Protein AF-A0A2V5IQE8-F1 (afdb_monomer_lite)

Radius of gyration: 28.79 Å; chains: 1; bounding box: 41×70×57 Å

InterPro domains:
  IPR010920 LSM domain superfamily [SSF50182] (8-57)
  IPR027141 Like-Sm (LSM) domain containing protein, LSm4/SmD1/SmD3 [PTHR23338] (1-58)

Sequence (61 aa):
MTPKGRDPIGLDTINIRGSTIRYYILPDSLPLDTLLIDDTPKPKNKARKEADRGGRGGRGF

Organism: NCBI:txid1450541

pLDDT: mean 76.12, std 18.64, range [40.38, 96.38]

Secondary structure (DSSP, 8-state):
---TTS-----S-----GGG-------TT--HHHHT---S---------------------

Foldseek 3Di:
DAPVPHDDDDDPDDDDDPVVDDDDDDDPPDPCVVVVDPPPDPPPPPDPPDPDDDDDDDDDD

Structure (mmCIF, N/CA/C/O backbone):
data_AF-A0A2V5IQE8-F1
#
_entry.id   AF-A0A2V5IQE8-F1
#
loop_
_atom_site.group_PDB
_atom_site.id
_atom_site.type_symbol
_atom_site.label_atom_id
_atom_site.label_alt_id
_atom_site.label_comp_id
_atom_site.label_asym_id
_atom_site.label_entity_id
_atom_site.label_seq_id
_atom_site.pdbx_PDB_ins_code
_atom_site.Cartn_x
_atom_site.Cartn_y
_atom_site.Cartn_z
_atom_site.occupancy
_atom_site.B_iso_or_equiv
_atom_site.auth_seq_id
_atom_site.auth_comp_id
_atom_site.auth_asym_id
_atom_site.auth_atom_id
_atom_site.pdbx_PDB_model_num
ATOM 1 N N . MET A 1 1 ? -9.274 0.749 10.659 1.00 81.50 1 MET A N 1
ATOM 2 C CA . MET A 1 1 ? -9.854 -0.519 10.164 1.00 81.50 1 MET A CA 1
ATOM 3 C C . MET A 1 1 ? -11.368 -0.404 10.172 1.00 81.50 1 MET A C 1
ATOM 5 O O . MET A 1 1 ? -11.904 0.073 11.159 1.00 81.50 1 MET A O 1
ATOM 9 N N . THR A 1 2 ? -12.048 -0.853 9.117 1.00 81.06 2 THR A N 1
ATOM 10 C CA . THR A 1 2 ? -13.521 -0.866 9.050 1.00 81.06 2 THR A CA 1
ATOM 11 C C . THR A 1 2 ? -13.996 -2.317 9.050 1.00 81.06 2 THR A C 1
ATOM 13 O O . THR A 1 2 ? -13.995 -2.958 7.995 1.00 81.06 2 THR A O 1
ATOM 16 N N . PRO A 1 3 ? -14.317 -2.901 10.219 1.00 79.75 3 PRO A N 1
ATOM 17 C CA . PRO A 1 3 ? -14.884 -4.239 10.275 1.00 79.75 3 PRO A CA 1
ATOM 18 C C . PRO A 1 3 ? -16.218 -4.254 9.527 1.00 79.75 3 PRO A C 1
ATOM 20 O O . PRO A 1 3 ? -16.982 -3.293 9.577 1.00 79.75 3 PRO A O 1
ATOM 23 N N . LYS A 1 4 ? -16.521 -5.355 8.838 1.00 84.88 4 LYS A N 1
ATOM 24 C CA . LYS A 1 4 ? -17.781 -5.481 8.100 1.00 84.88 4 LYS A CA 1
ATOM 25 C C . LYS A 1 4 ? -18.970 -5.263 9.048 1.00 84.88 4 LYS A C 1
ATOM 27 O O . LYS A 1 4 ? -19.083 -5.959 10.053 1.00 84.88 4 LYS A O 1
ATOM 32 N N . GLY A 1 5 ? -19.850 -4.323 8.703 1.00 85.88 5 GLY A N 1
ATOM 33 C CA . GLY A 1 5 ? -21.049 -4.008 9.489 1.00 85.88 5 GLY A CA 1
ATOM 34 C C . GLY A 1 5 ? -20.784 -3.217 10.773 1.00 85.88 5 GLY A C 1
ATOM 35 O O . GLY A 1 5 ? -21.634 -3.216 11.657 1.00 85.88 5 GLY A O 1
ATOM 36 N N . ARG A 1 6 ? -19.612 -2.586 10.901 1.00 87.56 6 ARG A N 1
ATOM 37 C CA . ARG A 1 6 ? -19.277 -1.679 12.002 1.00 87.56 6 ARG A CA 1
ATOM 38 C C . ARG A 1 6 ? -18.692 -0.384 11.462 1.00 87.56 6 ARG A C 1
ATOM 40 O O . ARG A 1 6 ? -18.193 -0.344 10.335 1.00 87.56 6 ARG A O 1
ATOM 47 N N . ASP A 1 7 ? -18.717 0.641 12.300 1.00 92.19 7 ASP A N 1
ATOM 48 C CA . ASP A 1 7 ? -18.107 1.923 11.982 1.00 92.19 7 ASP A CA 1
ATOM 49 C C . ASP A 1 7 ? -16.581 1.805 11.811 1.00 92.19 7 ASP A C 1
ATOM 51 O O . ASP A 1 7 ? -15.944 0.921 12.403 1.00 92.19 7 ASP A O 1
ATOM 55 N N . PRO A 1 8 ? -15.968 2.679 10.993 1.00 91.62 8 PRO A N 1
ATOM 56 C CA . PRO A 1 8 ? -14.521 2.765 10.869 1.00 91.62 8 PRO A CA 1
ATOM 57 C C . PRO A 1 8 ? -13.858 3.115 12.204 1.00 91.62 8 PRO A C 1
ATOM 59 O O . PRO A 1 8 ? -14.239 4.066 12.878 1.00 91.62 8 PRO A O 1
ATOM 62 N N . ILE A 1 9 ? -12.810 2.374 12.553 1.00 92.31 9 ILE A N 1
ATOM 63 C CA . ILE A 1 9 ? -12.013 2.592 13.763 1.00 92.31 9 ILE A CA 1
ATOM 64 C C . ILE A 1 9 ? -10.639 3.125 13.352 1.00 92.31 9 ILE A C 1
ATOM 66 O O . ILE A 1 9 ? -9.942 2.483 12.557 1.00 92.31 9 ILE A O 1
ATOM 70 N N . GLY A 1 10 ? -10.237 4.279 13.886 1.00 92.81 10 GLY A N 1
ATOM 71 C CA . GLY A 1 10 ? -8.863 4.780 13.777 1.00 92.81 10 GLY A CA 1
ATOM 72 C C . GLY A 1 10 ? -7.910 3.905 14.592 1.00 92.81 10 GLY A C 1
ATOM 73 O O . GLY A 1 10 ? -8.241 3.511 15.705 1.00 92.81 10 GLY A O 1
ATOM 74 N N . LEU A 1 11 ? -6.759 3.550 14.026 1.00 92.06 11 LEU A N 1
ATOM 75 C CA . LEU A 1 11 ? -5.750 2.729 14.695 1.00 92.06 11 LEU A CA 1
ATOM 76 C C . LEU A 1 11 ? -4.384 3.377 14.491 1.00 92.06 11 LEU A C 1
ATOM 78 O O . LEU A 1 11 ? -4.055 3.712 13.355 1.00 92.06 11 LEU A 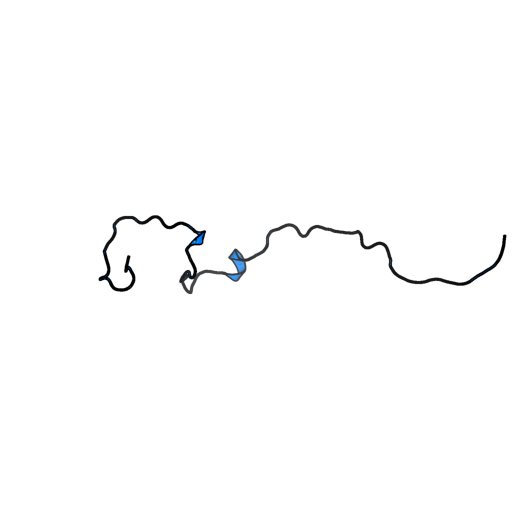O 1
ATOM 82 N N . ASP A 1 12 ? -3.586 3.468 15.553 1.00 94.38 12 ASP A N 1
ATOM 83 C CA . ASP A 1 12 ? -2.207 3.967 15.464 1.00 94.38 12 ASP A CA 1
ATOM 84 C C . ASP A 1 12 ? -1.267 2.935 14.825 1.00 94.38 12 ASP A C 1
ATOM 86 O O . ASP A 1 12 ? -0.287 3.274 14.168 1.00 94.38 12 ASP A O 1
ATOM 90 N N . THR A 1 13 ? -1.541 1.640 15.012 1.00 94.38 13 THR A N 1
ATOM 91 C CA . THR A 1 13 ? -0.759 0.538 14.432 1.00 94.38 13 THR A CA 1
ATOM 92 C C . THR A 1 13 ? -1.647 -0.688 14.206 1.00 94.38 13 THR A C 1
ATOM 94 O O . THR A 1 13 ? -2.523 -0.992 15.016 1.00 94.38 13 THR A O 1
ATOM 97 N N . ILE A 1 14 ? -1.424 -1.415 13.105 1.00 93.06 14 ILE A N 1
ATOM 98 C CA . ILE A 1 14 ? -2.140 -2.652 12.760 1.00 93.06 14 ILE A CA 1
ATOM 99 C C . ILE A 1 14 ? -1.176 -3.690 12.174 1.00 93.06 14 ILE A C 1
ATOM 101 O O . ILE A 1 14 ? -0.319 -3.357 11.362 1.00 93.06 14 ILE A O 1
ATOM 105 N N . ASN A 1 15 ? -1.347 -4.959 12.552 1.00 93.25 15 ASN A N 1
ATOM 106 C CA . ASN A 1 15 ? -0.622 -6.094 11.980 1.00 93.25 15 ASN A CA 1
ATOM 107 C C . ASN A 1 15 ? -1.618 -7.051 11.315 1.00 93.25 15 ASN A C 1
ATOM 109 O O . ASN A 1 15 ? -2.615 -7.432 11.929 1.00 93.25 15 ASN A O 1
ATOM 113 N N . ILE A 1 16 ? -1.357 -7.447 10.067 1.00 92.50 16 ILE A N 1
ATOM 114 C CA . ILE A 1 16 ? -2.231 -8.337 9.287 1.00 92.50 16 ILE A CA 1
ATOM 115 C C . ILE A 1 16 ? -1.405 -9.519 8.777 1.00 92.50 16 ILE A C 1
ATOM 117 O O . ILE A 1 16 ? -0.313 -9.344 8.242 1.00 92.50 16 ILE A O 1
ATOM 121 N N . ARG A 1 17 ? -1.932 -10.740 8.918 1.00 94.94 17 ARG A N 1
ATOM 122 C CA . ARG A 1 17 ? -1.306 -11.946 8.362 1.00 94.94 17 ARG A CA 1
ATOM 123 C C . ARG A 1 17 ? -1.405 -11.917 6.835 1.00 94.94 17 ARG A C 1
ATOM 125 O O . ARG A 1 17 ? -2.508 -11.875 6.306 1.00 94.94 17 ARG A O 1
ATOM 132 N N . GLY A 1 18 ? -0.282 -12.042 6.127 1.00 95.50 18 GLY A N 1
ATOM 133 C CA . GLY A 1 18 ? -0.254 -11.946 4.658 1.00 95.50 18 GLY A CA 1
ATOM 134 C C . GLY A 1 18 ? -1.256 -12.857 3.934 1.00 95.50 18 GLY A C 1
ATOM 135 O O . GLY A 1 18 ? -1.895 -12.442 2.976 1.00 95.50 18 GLY A O 1
ATOM 136 N N . SER A 1 19 ? -1.491 -14.067 4.451 1.00 96.38 19 SER A N 1
ATOM 137 C CA . SER A 1 19 ? -2.411 -15.037 3.842 1.00 96.38 19 SER A CA 1
ATOM 138 C C . SER A 1 19 ? -3.889 -14.620 3.838 1.00 96.38 19 SER A C 1
ATOM 140 O O . SER A 1 19 ? -4.695 -15.289 3.199 1.00 96.38 19 SER A O 1
ATOM 142 N N . THR A 1 20 ? -4.296 -13.597 4.599 1.00 93.38 20 THR A N 1
ATOM 143 C CA . THR A 1 20 ? -5.697 -13.134 4.629 1.00 93.38 20 THR A CA 1
ATOM 144 C C . THR A 1 20 ? -5.968 -11.992 3.651 1.00 93.38 20 THR A C 1
ATOM 146 O O . THR A 1 20 ? -7.124 -11.580 3.501 1.00 93.38 20 THR A O 1
ATOM 149 N N . ILE A 1 21 ? -4.931 -11.486 2.982 1.00 94.69 21 ILE A N 1
ATOM 150 C CA . ILE A 1 21 ? -5.014 -10.314 2.117 1.00 94.69 21 ILE A CA 1
ATOM 151 C C . ILE A 1 21 ? -5.368 -10.755 0.699 1.00 94.69 21 ILE A C 1
ATOM 153 O O . ILE A 1 21 ? -4.742 -11.646 0.135 1.00 94.69 21 ILE A O 1
ATOM 157 N N . ARG A 1 22 ? -6.422 -10.149 0.142 1.00 93.94 22 ARG A N 1
ATOM 158 C CA . ARG A 1 22 ? -6.950 -10.486 -1.192 1.00 93.94 22 ARG A CA 1
ATOM 159 C C . ARG A 1 22 ? -6.606 -9.449 -2.251 1.00 93.94 22 ARG A C 1
ATOM 161 O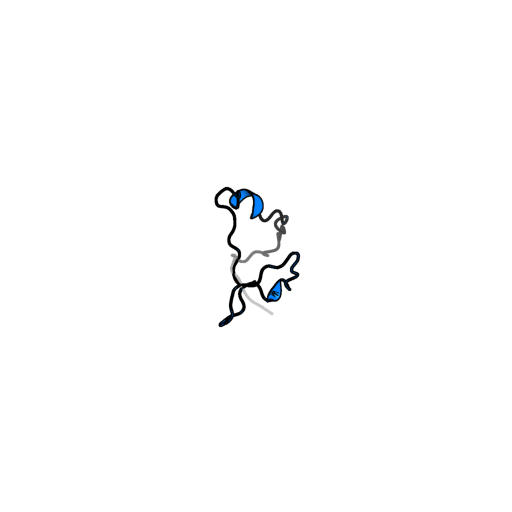 O . ARG A 1 22 ? -6.450 -9.800 -3.410 1.00 93.94 22 ARG A O 1
ATOM 168 N N . TYR A 1 23 ? -6.503 -8.188 -1.844 1.00 94.94 23 TYR A N 1
ATOM 169 C CA . TYR A 1 23 ? -6.246 -7.063 -2.729 1.00 94.94 23 TYR A CA 1
ATOM 170 C C . TYR A 1 23 ? -5.307 -6.084 -2.035 1.00 94.94 23 TYR A C 1
ATOM 172 O O . TYR A 1 23 ? -5.435 -5.848 -0.832 1.00 94.94 23 TYR A O 1
ATOM 180 N N . TYR A 1 24 ? -4.409 -5.500 -2.820 1.00 91.75 24 TYR A N 1
ATOM 181 C CA . TYR A 1 24 ? -3.605 -4.345 -2.452 1.00 91.75 24 TYR A CA 1
ATOM 182 C C . TYR A 1 24 ? -3.844 -3.266 -3.499 1.00 91.75 24 TYR A C 1
ATOM 184 O O . TYR A 1 24 ? -3.786 -3.543 -4.694 1.00 91.75 24 TYR A O 1
ATOM 192 N N . ILE A 1 25 ? -4.124 -2.048 -3.047 1.00 92.75 25 ILE A N 1
ATOM 193 C CA . ILE A 1 25 ? -4.208 -0.879 -3.920 1.00 92.75 25 ILE A CA 1
ATOM 194 C C . ILE A 1 25 ? -2.818 -0.254 -3.907 1.00 92.75 25 ILE A C 1
ATOM 196 O O . ILE A 1 25 ? -2.378 0.250 -2.873 1.00 92.75 25 ILE A O 1
ATOM 200 N N . LEU A 1 26 ? -2.106 -0.377 -5.023 1.00 92.19 26 LEU A N 1
ATOM 201 C CA . LEU A 1 26 ? -0.763 0.172 -5.184 1.00 92.19 26 LEU A CA 1
ATOM 202 C C . LEU A 1 26 ? -0.848 1.603 -5.737 1.00 92.19 26 LEU A C 1
ATOM 204 O O . LEU A 1 26 ? -1.825 1.921 -6.412 1.00 92.19 26 LEU A O 1
ATOM 208 N N . PRO A 1 27 ? 0.149 2.466 -5.472 1.00 94.75 27 PRO A N 1
ATOM 209 C CA . PRO A 1 27 ? 0.235 3.770 -6.121 1.00 94.75 27 PRO A CA 1
ATOM 210 C C . PRO A 1 27 ? 0.373 3.633 -7.642 1.00 94.75 27 PRO A C 1
ATOM 212 O O . PRO A 1 27 ? 1.143 2.798 -8.115 1.00 94.75 27 PRO A O 1
ATOM 215 N N . ASP A 1 28 ? -0.292 4.512 -8.391 1.00 89.88 28 ASP A N 1
ATOM 216 C CA . ASP A 1 28 ? -0.289 4.489 -9.863 1.00 89.88 28 ASP A CA 1
ATOM 217 C C . ASP A 1 28 ? 1.111 4.682 -10.470 1.00 89.88 28 ASP A C 1
ATOM 219 O O . ASP A 1 28 ? 1.393 4.221 -11.571 1.00 89.88 28 ASP A O 1
ATOM 223 N N . SER A 1 29 ? 2.006 5.359 -9.748 1.00 91.44 29 SER A N 1
ATOM 224 C CA . SER A 1 29 ? 3.377 5.646 -10.182 1.00 91.44 29 SER A CA 1
ATOM 225 C C . SER A 1 29 ? 4.378 4.524 -9.893 1.00 91.44 29 SER A C 1
ATOM 227 O O . SER A 1 29 ? 5.572 4.698 -10.145 1.00 91.44 29 SER A O 1
ATOM 229 N N . LEU A 1 30 ? 3.940 3.389 -9.341 1.00 90.25 30 LEU A N 1
ATOM 230 C CA . LEU A 1 30 ? 4.836 2.283 -9.020 1.00 90.25 30 LEU A CA 1
ATOM 231 C C . LEU A 1 30 ? 5.273 1.551 -10.307 1.00 90.25 30 LEU A C 1
ATOM 233 O O . LEU A 1 30 ? 4.417 1.023 -11.019 1.00 90.25 30 LEU A O 1
ATOM 237 N N . PRO A 1 31 ? 6.584 1.453 -10.609 1.00 89.31 31 PRO A N 1
ATOM 238 C CA . PRO A 1 31 ? 7.062 0.796 -11.823 1.00 89.31 31 PRO A CA 1
ATOM 239 C C . PRO A 1 31 ? 6.997 -0.733 -11.677 1.00 89.31 31 PRO A C 1
ATOM 241 O O . PRO A 1 31 ? 7.968 -1.394 -11.307 1.00 89.31 31 PRO A O 1
ATOM 244 N N . LEU A 1 32 ? 5.827 -1.310 -11.952 1.00 86.56 32 LEU A N 1
ATOM 245 C CA . LEU A 1 32 ? 5.598 -2.751 -11.822 1.00 86.56 32 LEU A CA 1
ATOM 246 C C . LEU A 1 32 ? 6.465 -3.568 -12.780 1.00 86.56 32 LEU A C 1
ATOM 248 O O . LEU A 1 32 ? 7.019 -4.577 -12.365 1.00 86.56 32 LEU A O 1
ATOM 252 N N . ASP A 1 33 ? 6.655 -3.113 -14.016 1.00 79.56 33 ASP A N 1
ATOM 253 C CA . ASP A 1 33 ? 7.408 -3.864 -15.028 1.00 79.56 33 ASP A CA 1
ATOM 254 C C . ASP A 1 33 ? 8.862 -4.122 -14.623 1.00 79.56 33 ASP A C 1
ATOM 256 O O . ASP A 1 33 ? 9.427 -5.147 -14.986 1.00 79.56 33 ASP A O 1
ATOM 260 N N . THR A 1 34 ? 9.464 -3.218 -13.845 1.00 83.38 34 THR A N 1
ATOM 261 C CA . THR A 1 34 ? 10.825 -3.397 -13.326 1.00 83.38 34 THR A CA 1
ATOM 262 C C . THR A 1 34 ? 10.857 -4.240 -12.056 1.00 83.38 34 THR A C 1
ATOM 264 O O . THR A 1 34 ? 11.836 -4.931 -11.804 1.00 83.38 34 THR A O 1
A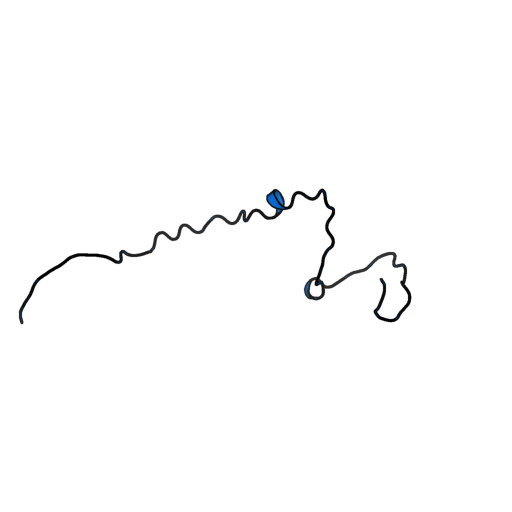TOM 267 N N . LEU A 1 35 ? 9.806 -4.169 -11.233 1.00 82.38 35 LEU A N 1
ATOM 268 C CA . LEU A 1 35 ? 9.723 -4.889 -9.957 1.00 82.38 35 LEU A CA 1
ATOM 269 C C . LEU A 1 35 ? 9.220 -6.330 -10.109 1.00 82.38 35 LEU A C 1
ATOM 271 O O . LEU A 1 35 ? 9.484 -7.161 -9.247 1.00 82.38 35 LEU A O 1
ATOM 275 N N . LEU A 1 36 ? 8.496 -6.624 -11.187 1.00 82.00 36 LEU A N 1
ATOM 276 C CA . LEU A 1 36 ? 7.953 -7.946 -11.503 1.00 82.00 36 LEU A CA 1
ATOM 277 C C . LEU A 1 36 ? 8.878 -8.759 -12.418 1.00 82.00 36 LEU A C 1
ATOM 279 O O . LEU A 1 36 ? 8.454 -9.769 -12.982 1.00 82.00 36 LEU A O 1
ATOM 283 N N . ILE A 1 37 ? 10.131 -8.332 -12.584 1.00 80.75 37 ILE A N 1
ATOM 284 C CA . ILE A 1 37 ? 11.117 -9.101 -13.339 1.00 80.75 37 ILE A CA 1
ATOM 285 C C . ILE A 1 37 ? 11.457 -10.361 -12.542 1.00 80.75 37 ILE A C 1
ATOM 287 O O . ILE A 1 37 ? 11.914 -10.301 -11.401 1.00 80.75 37 ILE A O 1
ATOM 291 N N . ASP A 1 38 ? 11.258 -11.514 -13.174 1.00 70.50 38 ASP A N 1
ATOM 292 C CA . ASP A 1 38 ? 11.781 -12.787 -12.695 1.00 70.50 38 ASP A CA 1
ATOM 293 C C . ASP A 1 38 ? 13.307 -12.796 -12.900 1.00 70.50 38 ASP A C 1
ATOM 295 O O . ASP A 1 38 ? 13.822 -13.292 -13.904 1.00 70.50 38 ASP A O 1
ATOM 299 N N . ASP A 1 39 ? 14.049 -12.245 -11.936 1.00 67.31 39 ASP A N 1
ATOM 300 C CA . ASP A 1 39 ? 15.522 -12.313 -11.881 1.00 67.31 39 ASP A CA 1
ATOM 301 C C . ASP A 1 39 ? 16.034 -13.730 -11.555 1.00 67.31 39 ASP A C 1
ATOM 303 O O . ASP A 1 39 ? 17.228 -13.963 -11.337 1.00 67.31 39 ASP A O 1
ATOM 307 N N . THR A 1 40 ? 15.137 -14.720 -11.534 1.00 72.31 40 THR A N 1
ATOM 308 C CA . THR A 1 40 ? 15.512 -16.113 -11.358 1.00 72.31 40 THR A CA 1
ATOM 309 C C . THR A 1 40 ? 16.336 -16.572 -12.569 1.00 72.31 40 THR A C 1
ATOM 311 O O . THR A 1 40 ? 15.866 -16.543 -13.712 1.00 72.31 40 THR A O 1
ATOM 314 N N . PRO A 1 41 ? 17.598 -17.003 -12.371 1.00 73.44 41 PRO A N 1
ATOM 315 C CA . PRO A 1 41 ? 18.423 -17.458 -13.477 1.00 73.44 41 PRO A CA 1
ATOM 316 C C . PRO A 1 41 ? 17.737 -18.654 -14.134 1.00 73.44 41 PRO A C 1
ATOM 318 O O . PRO A 1 41 ? 17.569 -19.702 -13.508 1.00 73.44 41 PRO A O 1
ATOM 321 N N . LYS A 1 42 ? 17.327 -18.493 -15.402 1.00 69.62 42 LYS A N 1
ATOM 322 C CA . LYS A 1 42 ? 16.643 -19.546 -16.163 1.00 69.62 42 LYS A CA 1
ATOM 323 C C . LYS A 1 42 ? 17.443 -20.848 -16.047 1.00 69.62 42 LYS A C 1
ATOM 325 O O . LYS A 1 42 ? 18.595 -20.876 -16.500 1.00 69.62 42 LYS A O 1
ATOM 330 N N . PRO A 1 43 ? 16.873 -21.931 -15.487 1.00 69.94 43 PRO A N 1
ATOM 331 C CA . PRO A 1 43 ? 17.579 -23.197 -15.408 1.00 69.94 43 PRO A CA 1
ATOM 332 C C . PRO A 1 43 ? 17.883 -23.667 -16.834 1.00 69.94 43 PRO A C 1
ATOM 334 O O . PRO A 1 43 ? 16.980 -23.952 -17.623 1.00 69.94 43 PRO A O 1
ATOM 337 N N . LYS A 1 44 ? 19.174 -23.712 -17.193 1.00 64.31 44 LYS A N 1
ATOM 338 C CA . LYS A 1 44 ? 19.666 -24.238 -18.475 1.00 64.31 44 LYS A CA 1
ATOM 339 C C . LYS A 1 44 ? 19.486 -25.759 -18.505 1.00 64.31 44 LYS A C 1
ATOM 341 O O . LYS A 1 44 ? 20.459 -26.507 -18.465 1.00 64.31 44 LYS A O 1
ATOM 346 N N . ASN A 1 45 ? 18.251 -26.235 -18.617 1.00 61.97 45 ASN A N 1
ATOM 347 C CA . ASN A 1 45 ? 17.984 -27.646 -18.872 1.00 61.97 45 ASN A CA 1
ATOM 348 C C . ASN A 1 45 ? 18.278 -27.973 -20.344 1.00 61.97 45 ASN A C 1
ATOM 350 O O . ASN A 1 45 ? 17.383 -28.045 -21.184 1.00 61.97 45 ASN A O 1
ATOM 354 N N . LYS A 1 46 ? 19.558 -28.211 -20.656 1.00 58.66 46 LYS A N 1
ATOM 355 C CA . LYS A 1 46 ? 19.982 -28.972 -21.841 1.00 58.66 46 LYS A CA 1
ATOM 356 C C . LYS A 1 46 ? 19.854 -30.470 -21.548 1.00 58.66 46 LYS A C 1
ATOM 358 O O . LYS A 1 46 ? 20.850 -31.154 -21.356 1.00 58.66 46 LYS A O 1
ATOM 363 N N . ALA A 1 47 ? 18.628 -30.978 -21.489 1.00 59.38 47 ALA A N 1
ATOM 364 C CA . ALA A 1 47 ? 18.387 -32.420 -21.475 1.00 59.38 47 ALA A CA 1
ATOM 365 C C . ALA A 1 47 ? 17.013 -32.759 -22.068 1.00 59.38 47 ALA A C 1
ATOM 367 O O . ALA A 1 47 ? 16.183 -33.402 -21.435 1.00 59.38 47 ALA A O 1
ATOM 368 N N . ARG A 1 48 ? 16.767 -32.351 -23.317 1.00 51.88 48 ARG A N 1
ATOM 369 C CA . ARG A 1 48 ? 15.929 -33.170 -24.198 1.00 51.88 48 ARG A CA 1
ATOM 370 C C . ARG A 1 48 ? 16.877 -33.976 -25.067 1.00 51.88 48 ARG A C 1
ATOM 372 O O . ARG A 1 48 ? 17.423 -33.459 -26.035 1.00 51.88 48 ARG A O 1
ATOM 379 N N . LYS A 1 49 ? 17.103 -35.226 -24.655 1.00 51.28 49 LYS A N 1
ATOM 380 C CA . LYS A 1 49 ? 17.536 -36.286 -25.563 1.00 51.28 49 LYS A CA 1
ATOM 381 C C . LYS A 1 49 ? 16.526 -36.316 -26.709 1.00 51.28 49 LYS A C 1
ATOM 383 O O . LYS A 1 49 ? 15.373 -36.678 -26.506 1.00 51.28 49 LYS A O 1
ATOM 388 N N . GLU A 1 50 ? 16.953 -35.756 -27.831 1.00 48.44 50 GLU A N 1
ATOM 389 C CA . GLU A 1 50 ? 16.750 -36.248 -29.189 1.00 48.44 50 GLU A CA 1
ATOM 390 C C . GLU A 1 50 ? 15.632 -37.296 -29.326 1.00 48.44 50 GLU A C 1
ATOM 392 O O . GLU A 1 50 ? 15.850 -38.502 -29.279 1.00 48.44 50 GLU A O 1
ATOM 397 N N . ALA A 1 51 ? 14.408 -36.811 -29.501 1.00 53.06 51 ALA A N 1
ATOM 398 C CA . ALA A 1 51 ? 13.499 -37.464 -30.420 1.00 53.06 51 ALA A CA 1
ATOM 399 C C . ALA A 1 51 ? 13.799 -36.844 -31.789 1.00 53.06 51 ALA A C 1
ATOM 401 O O . ALA A 1 51 ? 13.573 -35.644 -31.945 1.00 53.06 51 ALA A O 1
ATOM 402 N N . ASP A 1 52 ? 14.385 -37.610 -32.717 1.00 49.31 52 ASP A N 1
ATOM 403 C CA . ASP A 1 52 ? 13.779 -37.939 -34.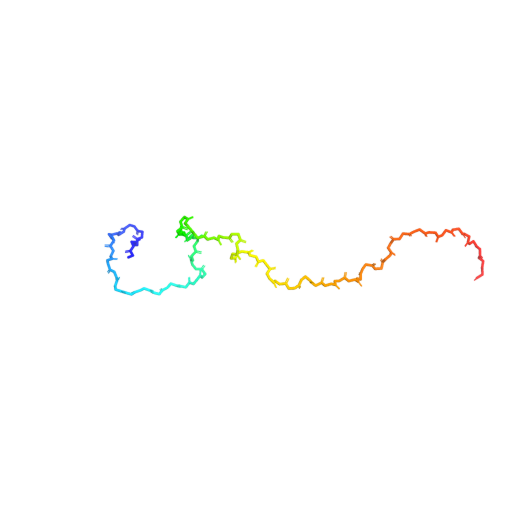022 1.00 49.31 52 ASP A CA 1
ATOM 404 C C . ASP A 1 52 ? 14.820 -38.463 -35.058 1.00 49.31 52 ASP A C 1
ATOM 406 O O . ASP A 1 52 ? 15.873 -37.868 -35.260 1.00 49.31 52 ASP A O 1
ATOM 410 N N . ARG A 1 53 ? 14.413 -39.514 -35.795 1.00 50.31 53 ARG A N 1
ATOM 411 C CA . ARG A 1 53 ? 14.836 -39.974 -37.151 1.00 50.31 53 ARG A CA 1
ATOM 412 C C . ARG A 1 53 ? 16.080 -40.849 -37.395 1.00 50.31 53 ARG A C 1
ATOM 414 O O . ARG A 1 53 ? 17.214 -40.393 -37.410 1.00 50.31 53 ARG A O 1
ATOM 421 N N . GLY A 1 54 ? 15.775 -42.049 -37.910 1.00 40.38 54 GLY A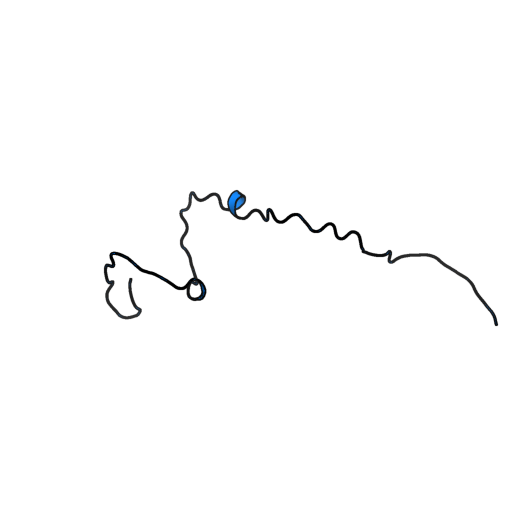 N 1
ATOM 422 C CA . GLY A 1 54 ? 16.588 -42.852 -38.843 1.00 40.38 54 GLY A CA 1
ATOM 423 C C . GLY A 1 54 ? 16.860 -44.253 -38.290 1.00 40.38 54 GLY A C 1
ATOM 424 O O . GLY A 1 54 ? 17.394 -44.378 -37.206 1.00 40.38 54 GLY A O 1
ATOM 425 N N . GLY A 1 55 ? 16.528 -45.389 -38.897 1.00 43.41 55 GLY A N 1
ATOM 426 C CA . GLY A 1 55 ? 16.037 -45.735 -40.221 1.00 43.41 55 GLY A CA 1
ATOM 427 C C . GLY A 1 55 ? 16.531 -47.161 -40.522 1.00 43.41 55 GLY A C 1
ATOM 428 O O . GLY A 1 55 ? 17.728 -47.389 -40.510 1.00 43.41 55 GLY A O 1
ATOM 429 N N . ARG A 1 56 ? 15.604 -48.078 -40.836 1.00 49.94 56 ARG A N 1
ATOM 430 C CA . ARG A 1 56 ? 15.770 -49.234 -41.750 1.00 49.94 56 ARG A CA 1
ATOM 431 C C . ARG A 1 56 ? 16.716 -50.406 -41.371 1.00 49.94 56 ARG A C 1
ATOM 433 O O . ARG A 1 56 ? 17.929 -50.289 -41.416 1.00 49.94 56 ARG A O 1
ATOM 440 N N . GLY A 1 57 ? 16.107 -51.599 -41.276 1.00 42.03 57 GLY A N 1
ATOM 441 C CA . GLY A 1 57 ? 16.731 -52.925 -41.472 1.00 42.03 57 GLY A CA 1
ATOM 442 C C . GLY A 1 57 ? 17.160 -53.599 -40.165 1.00 42.03 57 GLY A C 1
ATOM 443 O O . GLY A 1 57 ? 17.786 -52.970 -39.337 1.00 42.03 57 GLY A O 1
ATOM 444 N N . GLY A 1 58 ? 16.860 -54.855 -39.849 1.00 49.25 58 GLY A N 1
ATOM 445 C CA . GLY A 1 58 ? 16.334 -55.981 -40.606 1.00 49.25 58 GLY A CA 1
ATOM 446 C C . GLY A 1 58 ? 17.035 -57.247 -40.094 1.00 49.25 58 GLY A C 1
ATOM 447 O O . GLY A 1 58 ? 18.252 -57.297 -40.148 1.00 49.25 58 GLY A O 1
ATOM 448 N N . ARG A 1 59 ? 16.249 -58.255 -39.682 1.00 44.03 59 ARG A N 1
ATOM 449 C CA . ARG A 1 59 ? 16.594 -59.691 -39.541 1.00 44.03 59 ARG A CA 1
ATOM 450 C C . ARG A 1 59 ? 17.644 -60.118 -38.491 1.00 44.03 59 ARG A C 1
ATOM 452 O O . ARG A 1 59 ? 18.823 -59.853 -38.649 1.00 44.03 59 ARG A O 1
ATO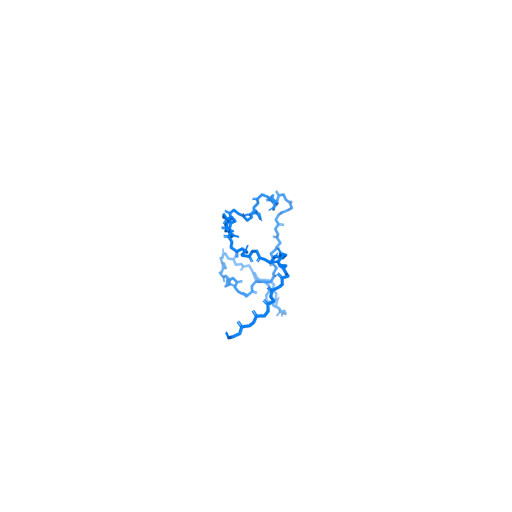M 459 N N . GLY A 1 60 ? 17.210 -61.036 -37.622 1.00 42.34 60 GLY A N 1
ATOM 460 C CA . GLY A 1 60 ? 17.806 -62.379 -37.572 1.00 42.34 60 GLY A CA 1
ATOM 461 C C . GLY A 1 60 ? 18.608 -62.759 -36.323 1.00 42.34 60 GLY A C 1
ATOM 462 O O . GLY A 1 60 ? 19.634 -62.145 -36.062 1.00 42.34 60 GLY A O 1
ATOM 463 N N . PHE A 1 61 ? 18.162 -63.875 -35.726 1.00 40.50 61 PHE A N 1
ATOM 464 C CA . PHE A 1 61 ? 18.751 -64.737 -34.684 1.00 40.50 61 PHE A CA 1
ATOM 465 C C . PHE A 1 61 ? 18.656 -64.261 -33.233 1.00 40.50 61 PHE A C 1
ATOM 467 O O . PHE A 1 61 ? 19.346 -63.296 -32.848 1.00 40.50 61 PHE A O 1
#